Protein AF-A0A838R9G4-F1 (afdb_monomer)

Solvent-accessible surface area (backbone atoms only — not comparable to full-atom values): 4633 Å² total; per-residue (Å²): 134,53,73,69,55,50,53,53,48,54,50,54,52,50,53,50,52,53,53,51,49,53,51,26,50,76,69,73,47,60,79,39,66,72,58,49,55,36,53,51,51,37,54,53,36,53,57,51,52,76,74,43,58,74,75,55,33,57,56,48,47,55,56,34,52,53,41,46,51,53,39,50,58,50,51,53,52,58,54,62,75,71,110

Structure (mmCIF, N/CA/C/O backbone):
data_AF-A0A838R9G4-F1
#
_entry.id   AF-A0A838R9G4-F1
#
loop_
_atom_site.group_PDB
_atom_site.id
_atom_site.type_symbol
_atom_site.label_atom_id
_atom_site.label_alt_id
_atom_site.label_comp_id
_atom_site.label_asym_id
_atom_site.label_entity_id
_atom_site.label_seq_id
_atom_site.pdbx_PDB_ins_code
_atom_site.Cartn_x
_atom_site.Cartn_y
_atom_site.Cartn_z
_atom_site.occupancy
_atom_site.B_iso_or_equiv
_atom_site.auth_seq_id
_atom_site.auth_comp_id
_atom_site.auth_asym_id
_atom_site.auth_atom_id
_atom_site.pdbx_PDB_model_num
ATOM 1 N N . MET A 1 1 ? -8.901 -5.046 14.013 1.00 70.88 1 MET A N 1
ATOM 2 C CA . MET A 1 1 ? -7.691 -4.189 13.939 1.00 70.88 1 MET A CA 1
ATOM 3 C C . MET A 1 1 ? -7.854 -3.056 14.942 1.00 70.88 1 MET A C 1
ATOM 5 O O . MET A 1 1 ? -8.929 -2.477 14.968 1.00 70.88 1 MET A O 1
ATOM 9 N N . THR A 1 2 ? -6.865 -2.774 15.794 1.00 84.12 2 THR A N 1
ATOM 10 C CA . THR A 1 2 ? -6.938 -1.637 16.736 1.00 84.12 2 THR A CA 1
ATOM 11 C C . THR A 1 2 ? -6.504 -0.336 16.052 1.00 84.12 2 THR A C 1
ATOM 13 O O . THR A 1 2 ? -5.844 -0.375 15.012 1.00 84.12 2 THR A O 1
ATOM 16 N N . GLU A 1 3 ? -6.825 0.818 16.640 1.00 82.44 3 GLU A N 1
ATOM 17 C CA . GLU A 1 3 ? -6.399 2.135 16.136 1.00 82.44 3 GLU A CA 1
ATOM 18 C C . GLU A 1 3 ? -4.865 2.272 16.064 1.00 82.44 3 GLU A C 1
ATOM 20 O O . GLU A 1 3 ? -4.315 2.785 15.084 1.00 82.44 3 GLU A O 1
ATOM 25 N N . ALA A 1 4 ? -4.156 1.728 17.060 1.00 87.25 4 ALA A N 1
ATOM 26 C CA . ALA A 1 4 ? -2.697 1.671 17.069 1.00 87.25 4 ALA A CA 1
ATOM 27 C C . ALA A 1 4 ? -2.152 0.810 15.915 1.00 87.25 4 ALA A C 1
ATOM 29 O O . ALA A 1 4 ? -1.235 1.230 15.205 1.00 87.25 4 ALA A O 1
ATOM 30 N N . SER A 1 5 ? -2.749 -0.364 15.672 1.00 87.19 5 SER A N 1
ATOM 31 C CA . SER A 1 5 ? -2.368 -1.227 14.547 1.00 87.19 5 SER A CA 1
ATOM 32 C C . SER A 1 5 ? -2.653 -0.573 13.193 1.00 87.19 5 SER A C 1
ATOM 34 O O . SER A 1 5 ? -1.820 -0.668 12.295 1.00 87.19 5 SER A O 1
ATOM 36 N N . LEU A 1 6 ? -3.780 0.133 13.044 1.00 86.25 6 LEU A N 1
ATOM 37 C CA . LEU A 1 6 ? -4.110 0.872 11.822 1.00 86.25 6 LEU A CA 1
ATOM 38 C C . LEU A 1 6 ? -3.117 2.014 11.569 1.00 86.25 6 LEU A C 1
ATOM 40 O O . LEU A 1 6 ? -2.645 2.195 10.446 1.00 86.25 6 LEU A O 1
ATOM 44 N N . SER A 1 7 ? -2.750 2.754 12.615 1.00 87.69 7 SER A N 1
ATOM 45 C CA . SER A 1 7 ? -1.766 3.836 12.521 1.00 87.69 7 SER A CA 1
ATOM 46 C C . SER A 1 7 ? -0.395 3.320 12.083 1.00 87.69 7 SER A C 1
ATOM 48 O O . SER A 1 7 ? 0.215 3.884 11.172 1.00 87.69 7 SER A O 1
ATOM 50 N N . GLN A 1 8 ? 0.064 2.209 12.667 1.00 91.94 8 GLN A N 1
ATOM 51 C CA . GLN A 1 8 ? 1.316 1.564 12.273 1.00 91.94 8 GLN A CA 1
ATOM 52 C C . GLN A 1 8 ? 1.258 1.024 10.838 1.00 91.94 8 GLN A C 1
ATOM 54 O O . GLN A 1 8 ? 2.205 1.197 10.070 1.00 91.94 8 GLN A O 1
ATOM 59 N N . HIS A 1 9 ? 0.144 0.396 10.458 1.00 90.94 9 HIS A N 1
ATOM 60 C CA . HIS A 1 9 ? -0.073 -0.106 9.103 1.00 90.94 9 HIS A CA 1
ATOM 61 C C . HIS A 1 9 ? -0.022 1.021 8.068 1.00 90.94 9 HIS A C 1
ATOM 63 O O . HIS A 1 9 ? 0.672 0.905 7.060 1.00 90.94 9 HIS A O 1
ATOM 69 N N . ARG A 1 10 ? -0.663 2.161 8.352 1.00 89.38 10 ARG A N 1
ATOM 70 C CA . ARG A 1 10 ? -0.643 3.340 7.476 1.00 89.38 10 ARG A CA 1
ATOM 71 C C . ARG A 1 10 ? 0.769 3.869 7.238 1.00 89.38 10 ARG A C 1
ATOM 73 O O . ARG A 1 10 ? 1.080 4.254 6.113 1.00 89.38 10 ARG A O 1
ATOM 80 N N . LEU A 1 11 ? 1.611 3.892 8.273 1.00 91.88 11 LEU A N 1
ATOM 81 C CA . LEU A 1 11 ? 3.015 4.286 8.135 1.00 91.88 11 LEU A CA 1
ATOM 82 C C . LEU A 1 11 ? 3.770 3.305 7.235 1.00 91.88 11 LEU A C 1
ATOM 84 O O . LEU A 1 11 ? 4.351 3.726 6.242 1.00 91.88 11 LEU A O 1
ATOM 88 N N . ARG A 1 12 ? 3.659 1.998 7.502 1.00 93.38 12 ARG A N 1
ATOM 89 C CA . ARG A 1 12 ? 4.327 0.958 6.702 1.00 93.38 12 ARG A CA 1
ATOM 90 C C . ARG A 1 12 ? 3.926 0.990 5.231 1.00 93.38 12 ARG A C 1
ATOM 92 O O . ARG A 1 12 ? 4.791 0.903 4.367 1.00 93.38 12 ARG A O 1
ATOM 99 N N . VAL A 1 13 ? 2.632 1.128 4.939 1.00 93.00 13 VAL A N 1
ATOM 100 C CA . VAL A 1 13 ? 2.155 1.223 3.554 1.00 93.00 13 VAL A CA 1
ATOM 101 C C . VAL A 1 13 ? 2.695 2.488 2.893 1.00 93.00 13 VAL A C 1
ATOM 103 O O . VAL A 1 13 ? 3.184 2.412 1.774 1.00 93.00 13 VAL A O 1
ATOM 106 N N . ARG A 1 14 ? 2.679 3.643 3.571 1.00 91.88 14 ARG A N 1
ATOM 107 C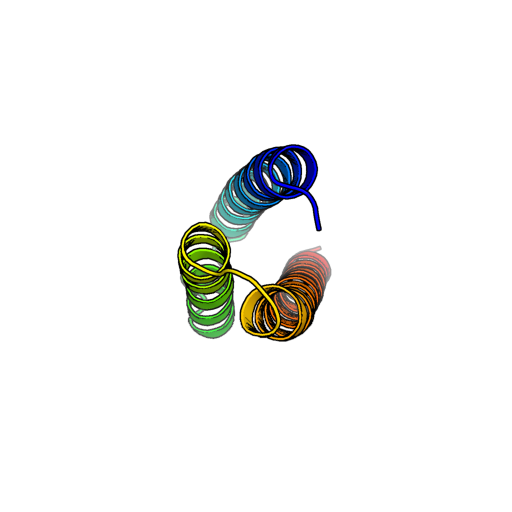 CA . ARG A 1 14 ? 3.249 4.886 3.022 1.00 91.88 14 ARG A CA 1
ATOM 108 C C . ARG A 1 14 ? 4.747 4.786 2.743 1.00 91.88 14 ARG A C 1
ATOM 110 O O . ARG A 1 14 ? 5.192 5.285 1.712 1.00 91.88 14 ARG A O 1
ATOM 117 N N . ASP A 1 15 ? 5.503 4.160 3.637 1.00 94.62 15 ASP A N 1
ATOM 118 C CA . ASP A 1 15 ? 6.942 3.963 3.456 1.00 94.62 15 ASP A CA 1
ATOM 119 C C . ASP A 1 15 ? 7.215 3.036 2.268 1.00 94.62 15 ASP A C 1
ATOM 121 O O . ASP A 1 15 ? 8.006 3.383 1.392 1.00 94.62 15 ASP A O 1
ATOM 125 N N . PHE A 1 16 ? 6.476 1.925 2.167 1.00 93.06 16 PHE A N 1
ATOM 126 C CA . PHE A 1 16 ? 6.516 1.039 1.003 1.00 93.06 16 PHE A CA 1
ATOM 127 C C . PHE A 1 16 ? 6.219 1.793 -0.301 1.00 93.06 16 PHE A C 1
ATOM 129 O O . PHE A 1 16 ? 7.004 1.704 -1.242 1.00 93.06 16 PHE A O 1
ATOM 136 N N . MET A 1 17 ? 5.137 2.578 -0.347 1.00 91.94 17 MET A N 1
ATOM 137 C CA . MET A 1 17 ? 4.751 3.345 -1.538 1.00 91.94 17 MET A CA 1
ATOM 138 C C . MET A 1 17 ? 5.846 4.311 -1.985 1.00 91.94 17 MET A C 1
ATOM 140 O O . MET A 1 17 ? 6.133 4.409 -3.175 1.00 91.94 17 MET A O 1
ATOM 144 N N . ARG A 1 18 ? 6.483 5.004 -1.036 1.00 92.06 18 ARG A N 1
ATOM 145 C CA . ARG A 1 18 ? 7.561 5.956 -1.327 1.00 92.06 18 ARG A CA 1
ATOM 146 C C . ARG A 1 18 ? 8.794 5.262 -1.902 1.00 92.06 18 ARG A C 1
ATOM 148 O O . ARG A 1 18 ? 9.399 5.761 -2.854 1.00 92.06 18 ARG A O 1
ATOM 155 N N . SER A 1 19 ? 9.174 4.125 -1.323 1.00 93.19 19 SER A N 1
ATOM 156 C CA . SER A 1 19 ? 10.277 3.312 -1.836 1.00 93.19 19 SER A CA 1
ATOM 157 C C . SER A 1 19 ? 9.963 2.781 -3.234 1.00 93.19 19 SER A C 1
ATOM 159 O O . SER A 1 19 ? 10.757 2.981 -4.149 1.00 93.19 19 SER A O 1
ATOM 161 N N . ALA A 1 20 ? 8.772 2.209 -3.427 1.00 91.19 20 ALA A N 1
ATOM 162 C CA . ALA A 1 20 ? 8.342 1.668 -4.709 1.00 91.19 20 ALA A CA 1
ATOM 163 C C . ALA A 1 20 ? 8.264 2.751 -5.801 1.00 91.19 20 ALA A C 1
ATOM 165 O O . ALA A 1 20 ? 8.735 2.532 -6.912 1.00 91.19 20 ALA A O 1
ATOM 166 N N . GLU A 1 21 ? 7.766 3.952 -5.490 1.00 90.69 21 GLU A N 1
ATOM 167 C CA . GLU A 1 21 ? 7.776 5.095 -6.413 1.00 90.69 21 GLU A CA 1
ATOM 168 C C . GLU A 1 21 ? 9.204 5.497 -6.815 1.00 90.69 21 GLU A C 1
ATOM 170 O O . GLU A 1 21 ? 9.477 5.754 -7.989 1.00 90.69 21 GLU A O 1
ATOM 175 N N . THR A 1 22 ? 10.133 5.524 -5.855 1.00 92.56 22 THR A N 1
ATOM 176 C CA . THR A 1 22 ? 11.546 5.837 -6.119 1.00 92.56 22 THR A CA 1
ATOM 177 C C . THR A 1 22 ? 12.163 4.822 -7.079 1.00 92.56 22 THR A C 1
ATOM 179 O O . THR A 1 22 ? 12.841 5.207 -8.035 1.00 92.56 22 THR A O 1
ATOM 182 N N . ASP A 1 23 ? 11.897 3.536 -6.867 1.00 91.81 23 ASP A N 1
ATOM 183 C CA . ASP A 1 23 ? 12.406 2.471 -7.726 1.00 91.81 23 ASP A CA 1
ATOM 184 C C . ASP A 1 23 ? 11.746 2.504 -9.110 1.00 91.81 23 ASP A C 1
ATOM 186 O O . ASP A 1 23 ? 12.441 2.453 -10.124 1.00 91.81 23 ASP A O 1
ATOM 190 N N . MET A 1 24 ? 10.432 2.719 -9.194 1.00 90.06 24 MET A N 1
ATOM 191 C CA . MET A 1 24 ? 9.743 2.866 -10.479 1.00 90.06 24 MET A CA 1
ATOM 192 C C . MET A 1 24 ? 10.253 4.073 -11.280 1.00 90.06 24 MET A C 1
ATOM 194 O O . MET A 1 24 ? 10.388 3.979 -12.502 1.00 90.06 24 MET A O 1
ATOM 198 N N . LYS A 1 25 ? 10.605 5.190 -10.626 1.00 91.25 25 LYS A N 1
ATOM 199 C CA . LYS A 1 25 ? 11.252 6.337 -11.291 1.00 91.25 25 LYS A CA 1
ATOM 200 C C . LYS A 1 25 ? 12.612 5.959 -11.863 1.00 91.25 25 LYS A C 1
ATOM 202 O O . LYS A 1 25 ? 12.872 6.250 -13.027 1.00 91.25 25 LYS A O 1
ATOM 207 N N . ARG A 1 26 ? 13.445 5.260 -11.084 1.00 90.25 26 ARG A N 1
ATOM 208 C CA . ARG A 1 26 ? 14.764 4.776 -11.532 1.00 90.25 26 ARG A CA 1
ATOM 209 C C . ARG A 1 26 ? 14.668 3.826 -12.724 1.00 90.25 26 ARG A C 1
ATOM 211 O O . ARG A 1 26 ? 15.512 3.887 -13.607 1.00 90.25 26 ARG A O 1
ATOM 218 N N . LEU A 1 27 ? 13.636 2.987 -12.763 1.00 88.25 27 LEU A N 1
ATOM 219 C CA . LEU A 1 27 ? 13.403 2.030 -13.847 1.00 88.25 27 LEU A CA 1
ATOM 220 C C . LEU A 1 27 ? 12.680 2.637 -15.065 1.00 88.25 27 LEU A C 1
ATOM 222 O O . LEU A 1 27 ? 12.408 1.918 -16.024 1.00 88.25 27 LEU A O 1
ATOM 226 N N . GLY A 1 28 ? 12.316 3.927 -15.038 1.00 86.56 28 GLY A N 1
ATOM 227 C CA . GLY A 1 28 ? 11.527 4.562 -16.104 1.00 86.56 28 GLY A CA 1
ATOM 228 C C . GLY A 1 28 ? 10.080 4.052 -16.200 1.00 86.56 28 GLY A C 1
ATOM 229 O O . GLY A 1 28 ? 9.423 4.237 -17.217 1.00 86.56 28 GLY A O 1
ATOM 230 N N . ARG A 1 29 ? 9.579 3.404 -15.143 1.00 81.69 29 ARG A N 1
ATOM 231 C CA . ARG A 1 29 ? 8.269 2.731 -15.061 1.00 81.69 29 ARG A CA 1
ATOM 232 C C . ARG A 1 29 ? 7.242 3.480 -14.205 1.00 81.69 29 A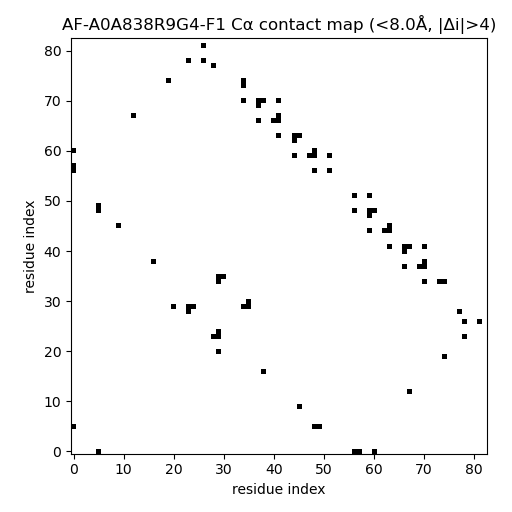RG A C 1
ATOM 234 O O . ARG A 1 29 ? 6.147 2.980 -13.983 1.00 81.69 29 ARG A O 1
ATOM 241 N N . HIS A 1 30 ? 7.592 4.662 -13.701 1.00 78.94 30 HIS A N 1
ATOM 242 C CA . HIS A 1 30 ? 6.761 5.444 -12.779 1.00 78.94 30 HIS A CA 1
ATOM 243 C C . HIS A 1 30 ? 5.400 5.869 -13.338 1.00 78.94 30 HIS A C 1
ATOM 245 O O . HIS A 1 30 ? 4.530 6.156 -12.535 1.00 78.94 30 HIS A O 1
ATOM 251 N N . SER A 1 31 ? 5.223 5.864 -14.661 1.00 80.25 31 SER A N 1
ATOM 252 C CA . SER A 1 31 ? 3.960 6.189 -15.338 1.00 80.25 31 SER A CA 1
ATOM 253 C C . SER A 1 31 ? 3.249 4.959 -15.906 1.00 80.25 31 SER A C 1
ATOM 255 O O . SER A 1 31 ? 2.487 5.070 -16.864 1.00 80.25 31 SER A O 1
ATOM 257 N N . ASP A 1 32 ? 3.538 3.764 -15.381 1.00 86.69 32 ASP A N 1
ATOM 258 C CA . ASP A 1 32 ? 2.782 2.565 -15.734 1.00 86.69 32 ASP A CA 1
ATOM 259 C C . ASP A 1 32 ? 1.342 2.686 -15.190 1.00 86.69 32 ASP A C 1
ATOM 261 O O . ASP A 1 32 ? 1.153 2.705 -13.967 1.00 86.69 32 ASP A O 1
ATOM 265 N N . PRO A 1 33 ? 0.310 2.744 -16.058 1.00 87.56 33 PRO A N 1
ATOM 266 C CA . PRO A 1 33 ? -1.057 3.014 -15.613 1.00 87.56 33 PRO A CA 1
ATOM 267 C C . PRO A 1 33 ? -1.625 1.926 -14.696 1.00 87.56 33 PRO A C 1
ATOM 269 O O . PRO A 1 33 ? -2.490 2.200 -13.864 1.00 87.56 33 PRO A O 1
ATOM 272 N N . ALA A 1 34 ? -1.161 0.679 -14.839 1.00 86.88 34 ALA A N 1
ATOM 273 C CA . ALA A 1 34 ? -1.623 -0.422 -14.003 1.00 86.88 34 ALA A CA 1
ATOM 274 C C . ALA A 1 34 ? -1.029 -0.331 -12.591 1.00 86.88 34 ALA A C 1
ATOM 276 O O . ALA A 1 34 ? -1.728 -0.618 -11.615 1.00 86.88 34 ALA A O 1
ATOM 277 N N . TYR A 1 35 ? 0.232 0.093 -12.474 1.00 88.62 35 TYR A N 1
ATOM 278 C CA . TYR A 1 35 ? 0.860 0.377 -11.185 1.00 88.62 35 TYR A CA 1
ATOM 279 C C . TYR A 1 35 ? 0.208 1.580 -10.490 1.00 88.62 35 TYR A C 1
ATOM 281 O O . TYR A 1 35 ? -0.194 1.458 -9.331 1.00 88.62 35 TYR A O 1
ATOM 289 N N . GLU A 1 36 ? 0.038 2.704 -11.193 1.00 89.94 36 GLU A N 1
ATOM 290 C CA . GLU A 1 36 ? -0.558 3.926 -10.629 1.00 89.94 36 GLU A CA 1
ATOM 291 C C . GLU A 1 36 ? -1.997 3.696 -10.143 1.00 89.94 36 GLU A C 1
ATOM 293 O O . GLU A 1 36 ? -2.340 4.051 -9.015 1.00 89.94 36 GLU A O 1
ATOM 298 N N . ALA A 1 37 ? -2.830 3.002 -10.925 1.00 92.00 37 ALA A N 1
ATOM 299 C CA . ALA A 1 37 ? -4.201 2.698 -10.514 1.00 92.00 37 ALA A CA 1
ATOM 300 C C . ALA A 1 37 ? -4.264 1.831 -9.241 1.00 92.00 37 ALA A C 1
ATOM 302 O O . ALA A 1 37 ? -5.147 2.007 -8.394 1.00 92.00 37 ALA A O 1
ATOM 303 N N . LEU A 1 38 ? -3.331 0.886 -9.081 1.00 92.56 38 LEU A N 1
ATOM 304 C CA . LEU A 1 38 ? -3.242 0.057 -7.876 1.00 92.56 38 LEU A CA 1
ATOM 305 C C . LEU A 1 38 ? -2.718 0.852 -6.677 1.00 92.56 38 LEU A C 1
ATOM 307 O O . LEU A 1 38 ? -3.262 0.711 -5.579 1.00 92.56 38 LEU A O 1
ATOM 311 N N . ALA A 1 39 ? -1.710 1.699 -6.888 1.00 92.31 39 ALA A N 1
ATOM 312 C CA . ALA A 1 39 ? -1.183 2.625 -5.892 1.00 92.31 39 ALA A CA 1
ATOM 313 C C . ALA A 1 39 ? -2.292 3.526 -5.325 1.00 92.31 39 ALA A C 1
ATOM 315 O O . ALA A 1 39 ? -2.507 3.569 -4.109 1.00 92.31 39 ALA A O 1
ATOM 316 N N . ASP A 1 40 ? -3.071 4.153 -6.204 1.00 93.56 40 ASP A N 1
ATOM 317 C CA . ASP A 1 40 ? -4.205 4.998 -5.833 1.00 93.56 40 ASP A CA 1
ATOM 318 C C . ASP A 1 40 ? -5.291 4.217 -5.090 1.00 93.56 40 ASP A C 1
ATOM 320 O O . ASP A 1 40 ? -5.852 4.694 -4.099 1.00 93.56 40 ASP A O 1
ATOM 324 N N . SER A 1 41 ? -5.584 2.990 -5.531 1.00 94.31 41 SER A N 1
ATOM 325 C CA . SER A 1 41 ? -6.560 2.121 -4.869 1.00 94.31 41 SER A CA 1
ATOM 326 C C . SER A 1 41 ? -6.144 1.776 -3.433 1.00 94.31 41 SER A C 1
ATOM 328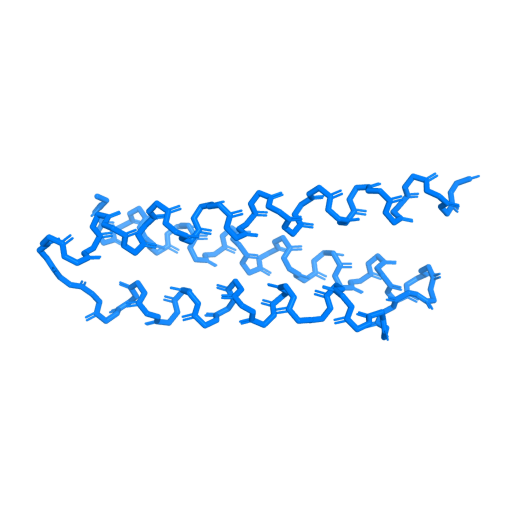 O O . SER A 1 41 ? -6.977 1.780 -2.520 1.00 94.31 41 SER A O 1
ATOM 330 N N . VAL A 1 42 ? -4.852 1.525 -3.203 1.00 95.00 42 VAL A N 1
ATOM 331 C CA . VAL A 1 42 ? -4.290 1.280 -1.867 1.00 9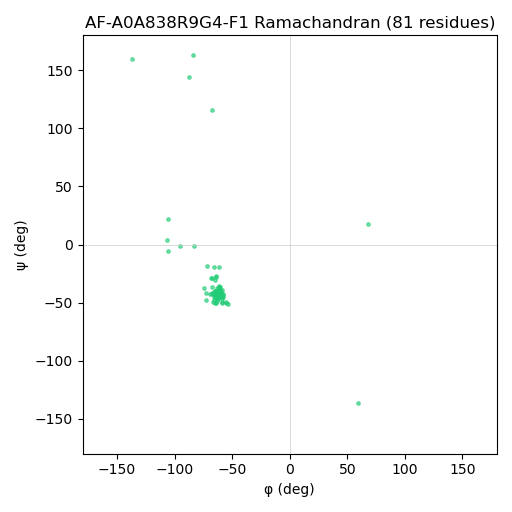5.00 42 VAL A CA 1
ATOM 332 C C . VAL A 1 42 ? -4.422 2.519 -0.978 1.00 95.00 42 VAL A C 1
ATOM 334 O O . VAL A 1 42 ? -4.860 2.392 0.170 1.00 95.00 42 VAL A O 1
ATOM 337 N N . LEU A 1 43 ? -4.110 3.709 -1.502 1.00 91.62 43 LEU A N 1
ATOM 338 C CA . LEU A 1 43 ? -4.222 4.970 -0.761 1.00 91.62 43 LEU A CA 1
ATOM 339 C C . LEU A 1 43 ? -5.674 5.292 -0.383 1.00 91.62 43 LEU A C 1
ATOM 341 O O . LEU A 1 43 ? -5.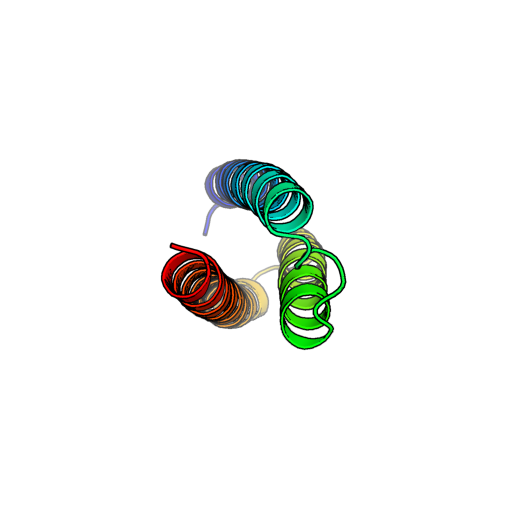956 5.564 0.785 1.00 91.62 43 LEU A O 1
ATOM 345 N N . ARG A 1 44 ? -6.618 5.159 -1.322 1.00 92.94 44 ARG A N 1
ATOM 346 C CA . ARG A 1 44 ? -8.056 5.325 -1.042 1.00 92.94 44 ARG A CA 1
ATOM 347 C C . ARG A 1 44 ? -8.559 4.308 -0.017 1.00 92.94 44 ARG A C 1
ATOM 349 O O . ARG A 1 44 ? -9.368 4.643 0.844 1.00 92.94 44 ARG A O 1
ATOM 356 N N . GLY A 1 45 ? -8.052 3.074 -0.070 1.00 92.06 45 GLY A N 1
ATOM 357 C CA . GLY A 1 45 ? -8.350 2.044 0.926 1.00 92.06 45 GLY A CA 1
ATOM 358 C C . GLY A 1 45 ? -7.907 2.434 2.342 1.00 92.06 45 GLY A C 1
ATOM 359 O O . GLY A 1 45 ? -8.652 2.204 3.290 1.00 92.06 45 GLY A O 1
ATOM 360 N N . LEU A 1 46 ? -6.743 3.078 2.494 1.00 89.94 46 LEU A N 1
ATOM 361 C CA . LEU A 1 46 ? -6.278 3.592 3.792 1.00 89.94 46 LEU A CA 1
ATOM 362 C C . LEU A 1 46 ? -7.166 4.713 4.333 1.00 89.94 46 LEU A C 1
ATOM 364 O O . LEU A 1 46 ? -7.446 4.747 5.530 1.00 89.94 46 LEU A O 1
ATOM 368 N N . GLU A 1 47 ? -7.606 5.628 3.470 1.00 88.62 47 GLU A N 1
ATOM 369 C CA . GLU A 1 47 ? -8.537 6.693 3.857 1.00 88.62 47 GLU A CA 1
ATOM 370 C C . GLU A 1 47 ? -9.893 6.125 4.287 1.00 88.62 47 GLU A C 1
ATOM 372 O O . GLU A 1 47 ? -10.464 6.580 5.278 1.00 88.62 47 GLU A O 1
ATOM 377 N N . GLY A 1 48 ? -10.378 5.099 3.580 1.00 89.25 48 GLY A N 1
ATOM 378 C CA . GLY A 1 48 ? -11.588 4.364 3.943 1.00 89.25 48 GLY A CA 1
ATOM 379 C C . GLY A 1 48 ? -11.464 3.681 5.303 1.00 89.25 48 GLY A C 1
ATOM 380 O O . GLY A 1 48 ? -12.350 3.823 6.140 1.00 89.25 48 GLY A O 1
ATOM 381 N N . LEU A 1 49 ? -10.335 3.015 5.567 1.00 90.06 49 LEU A N 1
ATOM 382 C CA . LEU A 1 49 ? -10.063 2.381 6.860 1.00 90.06 49 LEU A CA 1
ATOM 383 C C . LEU A 1 49 ? -10.026 3.374 8.021 1.00 90.06 49 LEU A C 1
ATOM 385 O O . LEU A 1 49 ? -10.531 3.066 9.094 1.00 90.06 49 LEU A O 1
ATOM 389 N N . ALA A 1 50 ? -9.468 4.568 7.811 1.00 85.81 50 ALA A N 1
ATOM 390 C CA . ALA A 1 50 ? -9.414 5.612 8.835 1.00 85.81 50 ALA A CA 1
ATOM 391 C C . ALA A 1 50 ? -10.799 6.150 9.234 1.00 85.81 50 ALA A C 1
ATOM 393 O O . ALA A 1 50 ? -10.934 6.766 10.287 1.00 85.81 50 ALA A O 1
ATOM 394 N N . ARG A 1 51 ? -11.817 5.939 8.392 1.00 87.00 51 ARG A N 1
ATOM 395 C CA . ARG A 1 51 ? -13.202 6.381 8.619 1.00 87.00 51 ARG A CA 1
ATOM 396 C C . ARG A 1 51 ? -14.140 5.232 9.001 1.00 87.00 51 ARG A C 1
ATOM 398 O O . ARG A 1 51 ? -15.308 5.482 9.282 1.00 87.00 51 ARG A O 1
ATOM 405 N N . ALA A 1 52 ? -13.657 3.991 8.978 1.00 85.75 52 ALA A N 1
ATOM 406 C CA . ALA A 1 52 ? -14.462 2.798 9.198 1.00 85.75 52 ALA A CA 1
ATOM 407 C C . ALA A 1 52 ? -14.571 2.441 10.687 1.00 85.75 52 ALA A C 1
ATOM 409 O O . ALA A 1 52 ? -13.606 2.556 11.440 1.00 85.75 52 ALA A O 1
ATOM 410 N N . GLY A 1 53 ? -15.735 1.933 11.094 1.00 79.94 53 GLY A N 1
ATOM 411 C CA . GLY A 1 53 ? -15.980 1.397 12.432 1.00 79.94 53 GLY A CA 1
ATOM 412 C C . GLY A 1 53 ? -16.777 0.094 12.375 1.00 79.94 53 GLY A C 1
ATOM 413 O O . GLY A 1 53 ? -17.437 -0.196 11.379 1.00 79.94 53 GLY A O 1
ATOM 414 N N . GLY A 1 54 ? -16.713 -0.705 13.442 1.00 78.44 54 GLY A N 1
ATOM 415 C CA . GLY A 1 54 ? -17.511 -1.929 13.572 1.00 78.44 54 GLY A CA 1
ATOM 416 C C . GLY A 1 54 ? -17.270 -2.955 12.456 1.00 78.44 54 GLY A C 1
ATOM 417 O O . GLY A 1 54 ? -16.130 -3.211 12.073 1.00 78.44 54 GLY A O 1
ATOM 418 N N . SER A 1 55 ? -18.346 -3.548 11.934 1.00 78.12 55 SER A N 1
ATOM 419 C CA . SER A 1 55 ? -18.308 -4.597 10.901 1.00 78.12 55 SER A CA 1
ATOM 420 C C . SER A 1 55 ? -17.737 -4.130 9.556 1.00 78.12 55 SER A C 1
ATOM 422 O O . SER A 1 55 ? -17.133 -4.924 8.833 1.00 78.12 55 SER A O 1
ATOM 424 N N . ASP A 1 56 ? -17.852 -2.841 9.230 1.00 87.62 56 ASP A N 1
ATOM 425 C CA . ASP A 1 56 ? -17.236 -2.285 8.023 1.00 87.62 56 ASP A CA 1
ATOM 426 C C . ASP A 1 56 ? -15.709 -2.273 8.109 1.00 87.62 56 ASP A C 1
ATOM 428 O O . ASP A 1 56 ? -15.037 -2.421 7.086 1.00 87.62 56 ASP A O 1
ATOM 432 N N . LEU A 1 57 ? -15.143 -2.161 9.316 1.00 87.69 57 LEU A N 1
ATOM 433 C CA . LEU A 1 57 ? -13.696 -2.164 9.505 1.00 87.69 57 LEU A CA 1
ATOM 434 C C . LEU A 1 57 ? -13.082 -3.505 9.098 1.00 87.69 57 LEU A C 1
ATOM 436 O O . LEU A 1 57 ? -12.042 -3.518 8.445 1.00 87.69 57 LEU A O 1
ATOM 440 N N . GLU A 1 58 ? -13.703 -4.630 9.452 1.00 87.25 58 GLU A N 1
ATOM 441 C CA . GLU A 1 58 ? -13.187 -5.958 9.100 1.00 87.25 58 GLU A CA 1
ATOM 442 C C . GLU A 1 58 ? -13.208 -6.186 7.590 1.00 87.25 58 GLU A C 1
ATOM 444 O O . GLU A 1 58 ? -12.173 -6.516 7.003 1.00 87.25 58 GLU A O 1
ATOM 449 N N . ARG A 1 59 ? -14.352 -5.920 6.947 1.00 91.50 59 ARG A N 1
ATOM 450 C CA . ARG A 1 59 ? -14.495 -6.042 5.492 1.00 91.50 59 ARG A CA 1
ATOM 451 C C . ARG A 1 59 ? -13.497 -5.149 4.755 1.00 91.50 59 ARG A C 1
ATOM 453 O O . ARG A 1 59 ? -12.757 -5.630 3.899 1.00 91.50 59 ARG A O 1
ATOM 460 N N . LEU A 1 60 ? -13.426 -3.866 5.112 1.00 92.75 60 LEU A N 1
ATOM 461 C CA . LEU A 1 60 ? -12.509 -2.923 4.468 1.00 92.75 60 LEU A CA 1
ATOM 462 C C . LEU A 1 60 ? -11.042 -3.282 4.725 1.00 92.75 60 LEU A C 1
ATOM 464 O O . LEU A 1 60 ? -10.202 -3.041 3.859 1.00 92.75 60 LEU A O 1
ATOM 468 N N . THR A 1 61 ? -10.724 -3.888 5.874 1.00 91.19 61 THR A N 1
ATOM 469 C CA . THR A 1 61 ? -9.362 -4.361 6.167 1.00 91.19 61 THR A CA 1
ATOM 470 C C . THR A 1 61 ? -8.980 -5.489 5.225 1.00 91.19 61 THR A C 1
ATOM 472 O O . THR A 1 61 ? -7.908 -5.426 4.626 1.00 91.19 61 THR A O 1
ATOM 475 N N . ALA A 1 62 ? -9.851 -6.485 5.048 1.00 91.50 62 ALA A N 1
ATOM 476 C CA . ALA A 1 62 ? -9.603 -7.591 4.127 1.00 91.50 62 ALA A CA 1
ATOM 477 C C . ALA A 1 62 ? -9.401 -7.085 2.689 1.00 91.50 62 ALA A C 1
ATOM 479 O O . ALA A 1 62 ? -8.377 -7.373 2.068 1.00 91.50 62 ALA A O 1
ATOM 480 N N . GLU A 1 63 ? -10.307 -6.231 2.203 1.00 94.75 63 GLU A N 1
ATOM 481 C CA . GLU A 1 63 ? -10.187 -5.650 0.864 1.00 94.75 63 GLU A CA 1
ATOM 482 C C . GLU A 1 63 ? -8.907 -4.813 0.701 1.00 94.75 63 GLU A C 1
ATOM 484 O O . GLU A 1 63 ? -8.268 -4.822 -0.352 1.00 94.75 63 GLU A O 1
ATOM 489 N N . HIS A 1 64 ? -8.521 -4.051 1.727 1.00 95.25 64 HIS A N 1
ATOM 490 C CA . HIS A 1 64 ? -7.305 -3.247 1.692 1.00 95.25 64 HIS A CA 1
ATOM 491 C C . HIS A 1 64 ? -6.042 -4.117 1.659 1.00 95.25 64 HIS A C 1
ATOM 493 O O . HIS A 1 64 ? -5.135 -3.836 0.875 1.00 95.25 64 HIS A O 1
ATOM 499 N N . VAL A 1 65 ? -5.989 -5.189 2.454 1.00 92.75 65 VAL A N 1
ATOM 500 C CA . VAL A 1 65 ? -4.872 -6.144 2.443 1.00 92.75 65 VAL A CA 1
ATOM 501 C C . VAL A 1 65 ? -4.711 -6.779 1.062 1.00 92.75 65 VAL A C 1
ATOM 503 O O . VAL A 1 65 ? -3.587 -6.871 0.566 1.00 92.75 65 VAL A O 1
ATOM 506 N N . ASP A 1 66 ? -5.804 -7.149 0.399 1.00 95.56 66 ASP A N 1
ATOM 507 C CA . ASP A 1 66 ? -5.738 -7.726 -0.946 1.00 95.56 66 ASP A CA 1
ATOM 508 C C . ASP A 1 66 ? -5.260 -6.718 -2.001 1.00 95.56 66 ASP A C 1
ATOM 510 O O . ASP A 1 66 ? -4.462 -7.070 -2.875 1.00 95.56 66 ASP A O 1
ATOM 514 N N . ARG A 1 67 ? -5.652 -5.440 -1.886 1.00 95.62 67 ARG A N 1
ATOM 515 C CA . ARG A 1 67 ? -5.108 -4.360 -2.734 1.00 95.62 67 ARG A CA 1
ATOM 516 C C . ARG A 1 67 ? -3.599 -4.198 -2.535 1.00 95.62 67 ARG A C 1
ATOM 518 O O . ARG A 1 67 ? -2.868 -4.127 -3.522 1.00 95.62 67 ARG A O 1
ATOM 525 N N . VAL A 1 68 ? -3.125 -4.199 -1.284 1.00 95.25 68 VAL A N 1
ATOM 526 C CA . VAL A 1 68 ? -1.688 -4.101 -0.958 1.00 95.25 68 VAL A CA 1
ATOM 527 C C . VAL A 1 68 ? -0.914 -5.292 -1.524 1.00 95.25 68 VAL A C 1
ATOM 529 O O . VAL A 1 68 ? 0.119 -5.097 -2.162 1.00 95.25 68 VAL A O 1
ATOM 532 N N . ARG A 1 69 ? -1.428 -6.519 -1.361 1.00 95.06 69 ARG A N 1
ATOM 533 C CA . ARG A 1 69 ? -0.820 -7.731 -1.938 1.00 95.06 69 ARG A CA 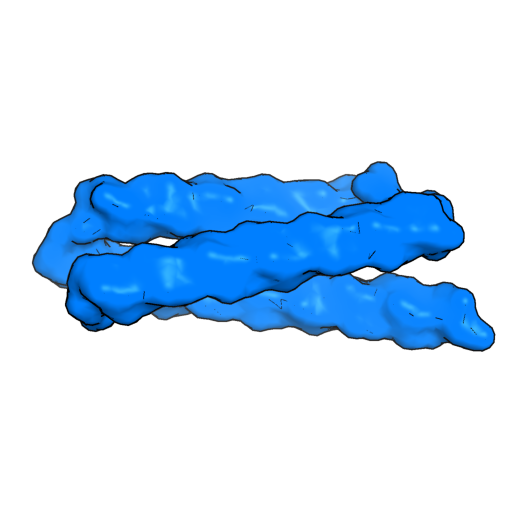1
ATOM 534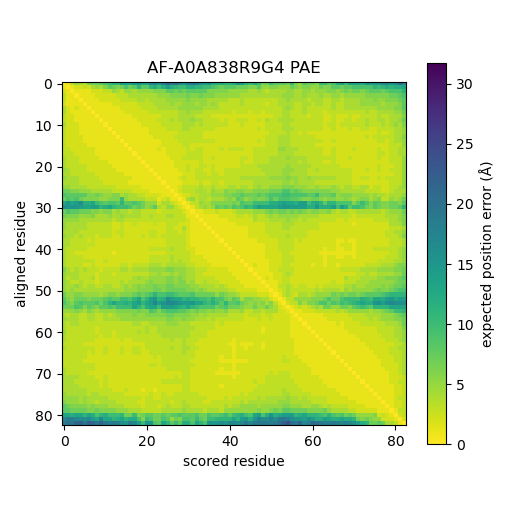 C C . ARG A 1 69 ? -0.710 -7.637 -3.454 1.00 95.06 69 ARG A C 1
ATOM 536 O O . ARG A 1 69 ? 0.351 -7.897 -4.012 1.00 95.06 69 ARG A O 1
ATOM 543 N N . ARG A 1 70 ? -1.788 -7.225 -4.126 1.00 95.38 70 ARG A N 1
ATOM 544 C CA . ARG A 1 70 ? -1.806 -7.094 -5.586 1.00 95.38 70 ARG A CA 1
ATOM 545 C C . ARG A 1 70 ? -0.805 -6.053 -6.079 1.00 95.38 70 ARG A C 1
ATOM 547 O O . ARG A 1 70 ? -0.126 -6.305 -7.073 1.00 95.38 70 ARG A O 1
ATOM 554 N N . LEU A 1 71 ? -0.698 -4.920 -5.386 1.00 95.00 71 LEU A N 1
ATOM 555 C CA . LEU A 1 71 ? 0.289 -3.892 -5.695 1.00 95.00 71 LEU A CA 1
ATOM 556 C C . LEU A 1 71 ? 1.719 -4.419 -5.530 1.00 95.00 71 LEU A C 1
ATOM 558 O O . LEU A 1 71 ? 2.522 -4.260 -6.445 1.00 95.00 71 LEU A O 1
ATOM 562 N N . ALA A 1 72 ? 2.015 -5.104 -4.422 1.00 93.25 72 ALA A N 1
ATOM 563 C CA . ALA A 1 72 ? 3.323 -5.715 -4.190 1.00 93.25 72 ALA A CA 1
ATOM 564 C C . ALA A 1 72 ? 3.689 -6.719 -5.297 1.00 93.25 72 A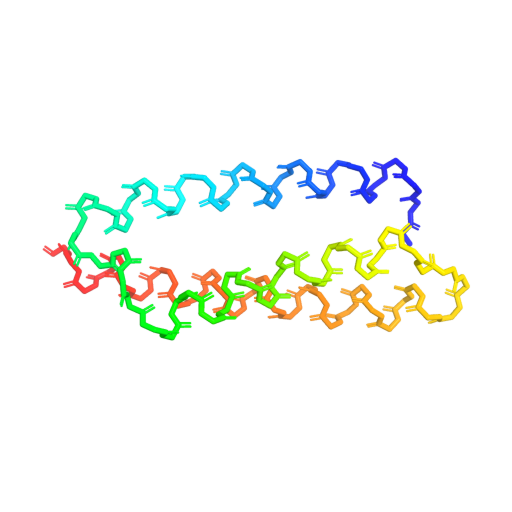LA A C 1
ATOM 566 O O . ALA A 1 72 ? 4.774 -6.635 -5.862 1.00 93.25 72 ALA A O 1
ATOM 567 N N . SER A 1 73 ? 2.762 -7.591 -5.705 1.00 94.06 73 SER A N 1
ATOM 568 C CA . SER A 1 73 ? 3.013 -8.553 -6.788 1.00 94.06 73 SER A CA 1
ATOM 569 C C . SER A 1 73 ? 3.182 -7.909 -8.170 1.00 94.06 73 SER A C 1
ATOM 571 O O . SER A 1 73 ? 3.829 -8.479 -9.049 1.00 94.06 73 SER A O 1
ATOM 573 N N . VAL A 1 74 ? 2.559 -6.757 -8.436 1.00 92.19 74 VAL A N 1
ATOM 574 C CA . VAL A 1 74 ? 2.814 -5.996 -9.675 1.00 92.19 74 VAL A CA 1
ATOM 575 C C . VAL A 1 74 ? 4.186 -5.335 -9.610 1.00 92.19 74 VAL A C 1
ATOM 577 O O . VAL A 1 74 ? 4.974 -5.510 -10.535 1.00 92.19 74 VAL A O 1
ATOM 580 N N . TYR A 1 75 ? 4.493 -4.670 -8.497 1.00 91.81 75 TYR A N 1
ATOM 581 C CA . TYR A 1 75 ? 5.794 -4.062 -8.241 1.00 91.81 75 TYR A CA 1
ATOM 582 C C . TYR A 1 75 ? 6.943 -5.070 -8.419 1.00 91.81 75 TYR A C 1
ATOM 584 O O . TYR A 1 75 ? 7.860 -4.826 -9.199 1.00 91.81 75 TYR A O 1
ATOM 592 N N . GLU A 1 76 ? 6.856 -6.241 -7.784 1.00 91.75 76 GLU A N 1
ATOM 593 C CA . GLU A 1 76 ? 7.862 -7.304 -7.894 1.00 91.75 76 GLU A CA 1
ATOM 594 C C . GLU A 1 76 ? 8.075 -7.759 -9.341 1.00 91.75 76 GLU A C 1
ATOM 596 O O . GLU A 1 76 ? 9.214 -7.900 -9.782 1.00 91.75 76 GLU A O 1
ATOM 601 N N . ARG A 1 77 ? 6.992 -7.939 -10.110 1.00 91.12 77 ARG A N 1
ATOM 602 C CA . ARG A 1 77 ? 7.084 -8.306 -11.531 1.00 91.12 77 ARG A CA 1
ATOM 603 C C . ARG A 1 77 ? 7.760 -7.220 -12.359 1.00 91.12 77 ARG A C 1
ATOM 605 O O . ARG A 1 77 ? 8.600 -7.536 -13.195 1.00 91.12 77 ARG A O 1
ATOM 612 N N . MET A 1 78 ? 7.422 -5.955 -12.127 1.00 88.44 78 MET A N 1
ATOM 613 C CA . MET A 1 78 ? 8.020 -4.832 -12.851 1.00 88.44 78 MET A CA 1
ATOM 614 C C . MET A 1 78 ? 9.514 -4.692 -12.554 1.00 88.44 78 MET A C 1
ATOM 616 O O . MET A 1 78 ? 10.296 -4.460 -13.473 1.00 88.44 78 MET A O 1
ATOM 620 N N . VAL A 1 79 ? 9.915 -4.886 -11.295 1.00 88.81 79 VAL A N 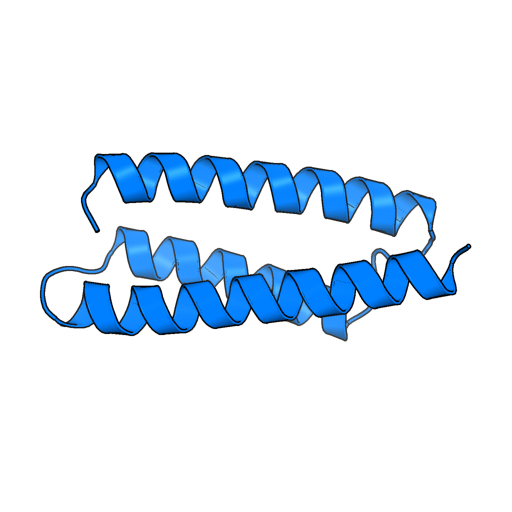1
ATOM 621 C CA . VAL A 1 79 ? 11.327 -4.893 -10.893 1.00 88.81 79 VAL A CA 1
ATOM 622 C C . VAL A 1 79 ? 12.067 -6.096 -11.481 1.00 88.81 79 VAL A C 1
ATOM 624 O O . VAL A 1 79 ? 13.186 -5.938 -11.958 1.00 88.81 79 VAL A O 1
ATOM 627 N N . ALA A 1 80 ? 11.460 -7.286 -11.485 1.00 88.94 80 ALA A N 1
ATOM 628 C CA . ALA A 1 80 ? 12.079 -8.494 -12.030 1.00 88.94 80 ALA A CA 1
ATOM 629 C C . ALA A 1 80 ? 12.349 -8.396 -13.539 1.00 88.94 80 ALA A C 1
ATOM 631 O O . ALA A 1 80 ? 13.384 -8.862 -13.995 1.00 88.94 80 ALA A O 1
ATOM 632 N N . VAL A 1 81 ? 11.449 -7.763 -14.298 1.00 81.19 81 VAL A N 1
ATOM 633 C CA . VAL A 1 81 ? 11.606 -7.539 -15.748 1.00 81.19 81 VAL A CA 1
ATOM 634 C C . VAL A 1 81 ? 12.670 -6.480 -16.068 1.00 81.19 81 VAL A C 1
ATOM 636 O O . VAL A 1 81 ? 13.132 -6.400 -17.202 1.00 81.19 81 VAL A O 1
ATOM 639 N N . ALA A 1 82 ? 13.047 -5.645 -15.100 1.00 73.44 82 ALA A N 1
ATOM 640 C CA . ALA A 1 82 ? 14.017 -4.572 -15.300 1.00 73.44 82 ALA A CA 1
ATOM 641 C C . ALA A 1 82 ? 15.465 -4.945 -14.921 1.00 73.44 82 ALA A C 1
ATOM 643 O O . ALA A 1 82 ? 16.349 -4.097 -15.048 1.00 73.44 82 ALA A O 1
ATOM 644 N N . ARG A 1 83 ? 15.696 -6.171 -14.434 1.00 61.41 83 ARG A N 1
ATOM 645 C CA . ARG A 1 83 ? 17.028 -6.757 -14.212 1.00 61.41 83 ARG A CA 1
ATOM 646 C C . ARG A 1 83 ? 17.498 -7.497 -15.456 1.00 61.41 83 ARG A C 1
ATOM 648 O O . ARG A 1 83 ? 18.721 -7.459 -15.697 1.00 61.41 83 ARG A O 1
#

Radius of gyration: 13.66 Å; Cα contacts (8 Å, |Δi|>4): 43; chains: 1; bounding box: 35×15×33 Å

pLDDT: mean 89.11, std 5.84, range [61.41, 95.62]

Mean predicted aligned error: 3.74 Å

Foldseek 3Di:
DDPVVLVVVVVVLVVVLVVLCVVCVVLVNNPPVVLVVLNVVLVVLSVQCVVDDDPRNVVSVVVNVVSSVVNVVVSVVSVVVSD

Sequence (83 aa):
MTEASLSQHRLRVRDFMRSAETDMKRLGRHSDPAYEALADSVLRGLEGLARAGGSDLERLTAEHVDRVRRLASVYERMVAVAR

Nearest PDB structures (foldseek):
  5c1f-assembly1_B  TM=5.317E-01  e=8.691E+00  Schizosaccharomyces pombe 972h-

Secondary structure (DSSP, 8-state):
--HHHHHHHHHHHHHHHHHHHHHHHHTT-TT-HHHHHHHHHHHHHHHHHHH--THHHHHHHHHHHHHHHHHHHHHHHHHHHT-